Protein AF-A0A4V1G3L9-F1 (afdb_monomer_lite)

InterPro domains:
  IPR022385 Rhs repeat-associated core [TIGR03696] (1-48)

Secondary structure (DSSP, 8-state):
--SS-EETTTTEESSPPSS---TTSGGGG-TTBSGGG-TTTEE-SSSS--EETT----S--------------

Organism: NCBI:txid2565926

pLDDT: mean 73.14, std 17.36, range [35.59, 90.19]

Radius of gyration: 17.34 Å; chains: 1; bounding box: 60×28×22 Å

Structure (mmCIF, N/CA/C/O backbone):
data_AF-A0A4V1G3L9-F1
#
_entry.id   AF-A0A4V1G3L9-F1
#
loop_
_atom_site.group_PDB
_atom_site.id
_atom_site.type_symbol
_atom_site.label_atom_id
_atom_site.label_alt_id
_atom_site.label_comp_id
_atom_site.label_asym_id
_atom_site.label_entity_id
_atom_site.label_seq_id
_atom_site.pdbx_PDB_ins_code
_atom_site.Cartn_x
_atom_site.Cartn_y
_atom_site.Cartn_z
_atom_site.occupancy
_atom_site.B_iso_or_equiv
_atom_site.auth_seq_id
_atom_site.auth_comp_id
_atom_site.auth_asym_id
_atom_site.auth_atom_id
_atom_site.pdbx_PDB_model_num
ATOM 1 N N . MET A 1 1 ? -17.184 -7.909 -6.521 1.00 59.44 1 MET A N 1
ATOM 2 C CA . MET A 1 1 ? -16.088 -8.891 -6.696 1.00 59.44 1 MET A CA 1
ATOM 3 C C . MET A 1 1 ? -14.761 -8.142 -6.589 1.00 59.44 1 MET A C 1
ATOM 5 O O . MET A 1 1 ? -14.734 -6.991 -7.005 1.00 59.44 1 MET A O 1
ATOM 9 N N . ARG A 1 2 ? -13.716 -8.726 -5.986 1.00 73.19 2 ARG A N 1
ATOM 10 C CA . ARG A 1 2 ? -12.371 -8.116 -5.880 1.00 73.19 2 ARG A CA 1
ATOM 11 C C . ARG A 1 2 ? -11.450 -8.695 -6.954 1.00 73.19 2 ARG A C 1
ATOM 13 O O . ARG A 1 2 ? -11.582 -9.873 -7.267 1.00 73.19 2 ARG A O 1
ATOM 20 N N . ALA A 1 3 ? -10.532 -7.892 -7.485 1.00 77.44 3 ALA A N 1
ATOM 21 C CA . ALA A 1 3 ? -9.602 -8.310 -8.536 1.00 77.44 3 ALA A CA 1
ATOM 22 C C . ALA A 1 3 ? -8.370 -9.062 -8.002 1.00 77.44 3 ALA A C 1
ATOM 24 O O . ALA A 1 3 ? -7.784 -9.871 -8.717 1.00 77.44 3 ALA A O 1
ATOM 25 N N . ARG A 1 4 ? -7.984 -8.825 -6.740 1.00 87.00 4 ARG A N 1
ATOM 26 C CA . ARG A 1 4 ? -6.849 -9.489 -6.078 1.00 87.00 4 ARG A CA 1
ATOM 27 C C . ARG A 1 4 ? -7.195 -9.916 -4.654 1.00 87.00 4 ARG A C 1
ATOM 29 O O . ARG A 1 4 ? -7.959 -9.242 -3.958 1.00 87.00 4 ARG A O 1
ATOM 36 N N . TYR A 1 5 ? -6.581 -11.012 -4.213 1.00 85.62 5 TYR A N 1
ATOM 37 C CA . TYR A 1 5 ? -6.681 -11.511 -2.843 1.00 85.62 5 TYR A CA 1
ATOM 38 C C . TYR A 1 5 ? -5.531 -10.970 -1.993 1.00 85.62 5 TYR A C 1
ATOM 40 O O . TYR A 1 5 ? -4.361 -11.166 -2.324 1.00 85.62 5 TYR A O 1
ATOM 48 N N . TYR A 1 6 ? -5.871 -10.273 -0.909 1.00 86.88 6 TYR A N 1
ATOM 49 C CA . TYR A 1 6 ? -4.917 -9.730 0.059 1.00 86.88 6 TYR A CA 1
ATOM 50 C C . TYR A 1 6 ? -4.736 -10.704 1.223 1.00 86.88 6 TYR A C 1
ATOM 52 O O . TYR A 1 6 ? -5.728 -11.162 1.789 1.00 86.88 6 TYR A O 1
ATOM 60 N N . ASN A 1 7 ? -3.486 -10.989 1.584 1.00 87.88 7 ASN A N 1
ATOM 61 C CA . ASN A 1 7 ? -3.139 -11.761 2.767 1.00 87.88 7 ASN A CA 1
ATOM 62 C C . ASN A 1 7 ? -2.629 -10.803 3.866 1.00 87.88 7 ASN A C 1
ATOM 64 O O . ASN A 1 7 ? -1.575 -10.181 3.681 1.00 87.88 7 ASN A O 1
ATOM 68 N N . PRO A 1 8 ? -3.358 -10.665 4.992 1.00 86.38 8 PRO A N 1
ATOM 69 C CA 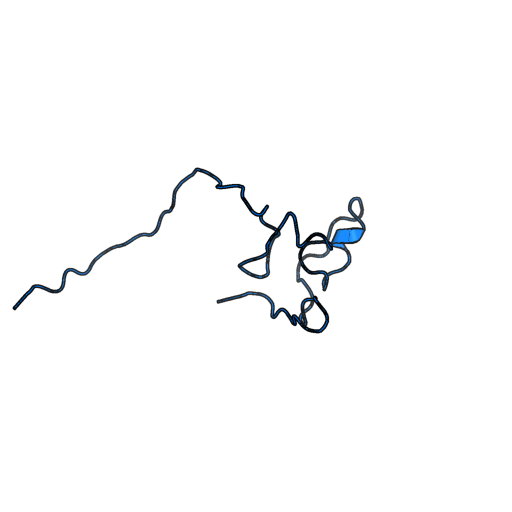. PRO A 1 8 ? -2.980 -9.762 6.075 1.00 86.38 8 PRO A CA 1
ATOM 70 C C . PRO A 1 8 ? -1.735 -10.218 6.848 1.00 86.38 8 PRO A C 1
ATOM 72 O O . PRO A 1 8 ? -1.007 -9.357 7.339 1.00 86.38 8 PRO A O 1
ATOM 75 N N . ASP A 1 9 ? -1.440 -11.521 6.901 1.00 90.19 9 ASP A N 1
ATOM 76 C CA . ASP A 1 9 ? -0.312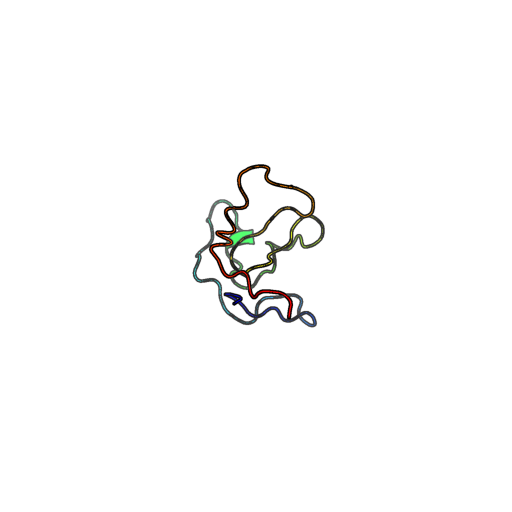 -12.071 7.668 1.00 90.19 9 ASP A CA 1
ATOM 77 C C . ASP A 1 9 ? 1.028 -11.641 7.062 1.00 90.19 9 ASP A C 1
ATOM 79 O O . ASP A 1 9 ? 1.950 -11.229 7.766 1.00 90.19 9 ASP A O 1
ATOM 83 N N . ILE A 1 10 ? 1.110 -11.660 5.728 1.00 88.19 10 ILE A N 1
ATOM 84 C CA . ILE A 1 10 ? 2.291 -11.215 4.967 1.00 88.19 10 ILE A CA 1
ATOM 85 C C . ILE A 1 10 ? 2.159 -9.782 4.430 1.00 88.19 10 ILE A C 1
ATOM 87 O O . ILE A 1 10 ? 3.068 -9.283 3.770 1.00 88.19 10 ILE A O 1
ATOM 91 N N . LYS A 1 11 ? 1.021 -9.126 4.691 1.00 87.44 11 LYS A N 1
ATOM 92 C CA . LYS A 1 11 ? 0.677 -7.749 4.294 1.00 87.44 11 LYS A CA 1
ATOM 93 C C . LYS A 1 11 ? 0.776 -7.457 2.789 1.00 87.44 11 LYS A C 1
ATOM 95 O O . LYS A 1 11 ? 1.119 -6.340 2.396 1.00 87.44 11 LYS A O 1
ATOM 100 N N . ARG A 1 12 ? 0.470 -8.432 1.930 1.00 89.44 12 ARG A N 1
ATOM 101 C CA . ARG A 1 12 ? 0.651 -8.334 0.465 1.00 89.44 12 ARG A CA 1
ATOM 102 C C . ARG A 1 12 ? -0.468 -9.024 -0.308 1.00 89.44 12 ARG A C 1
ATOM 104 O O . ARG A 1 12 ? -1.251 -9.790 0.254 1.00 89.44 12 ARG A O 1
ATOM 111 N N . PHE A 1 13 ? -0.550 -8.750 -1.607 1.00 89.50 13 PHE A N 1
ATOM 112 C CA . PHE A 1 13 ? -1.415 -9.513 -2.502 1.00 89.50 13 PHE A CA 1
ATOM 113 C C . PHE A 1 13 ? -0.798 -10.878 -2.812 1.00 89.50 13 PHE A C 1
ATOM 115 O O . PHE A 1 13 ? 0.402 -10.990 -3.049 1.00 89.50 13 PHE A O 1
ATOM 122 N N . MET A 1 14 ? -1.633 -11.914 -2.837 1.00 87.81 14 MET A N 1
ATOM 123 C CA . MET A 1 14 ? -1.229 -13.270 -3.229 1.00 87.81 14 MET A CA 1
ATOM 124 C C . MET A 1 14 ? -1.094 -13.401 -4.749 1.00 87.81 14 MET A C 1
ATOM 126 O O . MET A 1 14 ? -0.282 -14.171 -5.257 1.00 87.81 14 MET A O 1
ATOM 130 N N . ASN A 1 15 ? -1.888 -12.621 -5.482 1.00 88.25 15 ASN A N 1
ATOM 131 C CA . ASN A 1 15 ? -1.926 -12.622 -6.935 1.00 88.25 15 ASN A CA 1
ATOM 132 C C . ASN A 1 15 ? -1.148 -11.421 -7.468 1.00 88.25 15 ASN A C 1
ATOM 134 O O . ASN A 1 15 ? -1.250 -10.311 -6.947 1.00 88.25 15 ASN A O 1
ATOM 138 N N . ARG A 1 16 ? -0.399 -11.659 -8.544 1.00 85.00 16 ARG A N 1
ATOM 139 C CA . ARG A 1 16 ? 0.365 -10.632 -9.250 1.00 85.00 16 ARG A CA 1
ATOM 140 C C . ARG A 1 16 ? -0.575 -9.622 -9.908 1.00 85.00 16 ARG A C 1
ATOM 142 O O . ARG A 1 16 ? -1.533 -10.027 -10.562 1.00 85.00 16 ARG A O 1
ATOM 149 N N . ASP A 1 17 ? -0.257 -8.336 -9.791 1.00 84.25 17 ASP A N 1
ATOM 150 C CA . ASP A 1 17 ? -0.929 -7.283 -10.553 1.00 84.25 17 ASP A CA 1
ATOM 151 C C . ASP A 1 17 ? -0.757 -7.474 -12.072 1.00 84.25 17 ASP A C 1
ATOM 153 O O . ASP A 1 17 ? 0.318 -7.843 -12.561 1.00 84.25 17 ASP A O 1
ATOM 157 N N . VAL A 1 18 ? -1.826 -7.213 -12.823 1.00 81.94 18 VAL A N 1
ATOM 158 C CA . VAL A 1 18 ? -1.803 -7.181 -14.292 1.00 81.94 18 VAL A CA 1
ATOM 159 C C . VAL A 1 18 ? -1.065 -5.928 -14.772 1.00 81.94 18 VAL A C 1
ATOM 161 O O . VAL A 1 18 ? -0.387 -5.962 -15.802 1.00 81.94 18 VAL A O 1
ATOM 164 N N . LEU A 1 19 ? -1.135 -4.841 -14.001 1.00 81.88 19 LEU A N 1
ATOM 165 C CA . LEU A 1 19 ? -0.429 -3.600 -14.283 1.00 81.88 19 LEU A CA 1
ATOM 166 C C . LEU A 1 19 ? 1.073 -3.776 -14.025 1.00 81.88 19 LEU A C 1
ATOM 168 O O . LEU A 1 19 ? 1.498 -4.354 -13.026 1.00 81.88 19 LEU A O 1
ATOM 172 N N . ARG A 1 20 ? 1.904 -3.305 -14.963 1.00 80.12 20 ARG A N 1
ATOM 173 C CA . ARG A 1 20 ? 3.370 -3.444 -14.879 1.00 80.12 20 ARG A CA 1
ATOM 174 C C . ARG A 1 20 ? 4.032 -2.482 -13.890 1.00 80.12 20 ARG A C 1
ATOM 176 O O . ARG A 1 20 ? 5.163 -2.753 -13.505 1.00 80.12 20 ARG A O 1
ATOM 183 N N . GLY A 1 21 ? 3.338 -1.422 -13.485 1.00 82.31 21 GLY A N 1
ATOM 184 C CA . GLY A 1 21 ? 3.955 -0.283 -12.813 1.00 82.31 21 GLY A CA 1
ATOM 185 C C . GLY A 1 21 ? 4.671 0.643 -13.800 1.00 82.31 21 GLY A C 1
ATOM 186 O O . GLY A 1 21 ? 4.759 0.363 -14.999 1.00 82.31 21 GLY A O 1
ATOM 187 N N . GLU A 1 22 ? 5.160 1.764 -13.287 1.00 85.12 22 GLU A N 1
ATOM 188 C CA . GLU A 1 22 ? 5.908 2.778 -14.025 1.00 85.12 22 GLU A CA 1
ATOM 189 C C . GLU A 1 22 ? 7.373 2.764 -13.574 1.00 85.12 22 GLU A C 1
ATOM 191 O O . GLU A 1 22 ? 7.663 2.729 -12.380 1.00 85.12 22 GLU A O 1
ATOM 196 N N . VAL A 1 23 ? 8.317 2.813 -14.521 1.00 85.69 23 VAL A N 1
ATOM 197 C CA . VAL A 1 23 ? 9.761 2.746 -14.216 1.00 85.69 23 VAL A CA 1
ATOM 198 C C . VAL A 1 23 ? 10.233 3.958 -13.405 1.00 85.69 23 VAL A C 1
ATOM 200 O O . VAL A 1 23 ? 11.117 3.824 -12.561 1.00 85.69 23 VAL A O 1
ATOM 203 N N . SER A 1 24 ? 9.619 5.125 -13.618 1.00 87.69 24 SER A N 1
ATOM 204 C CA . SER A 1 24 ? 9.873 6.340 -12.831 1.00 87.69 24 SER A CA 1
ATOM 205 C C . SER A 1 24 ? 9.474 6.171 -11.356 1.00 87.69 24 SER A C 1
ATOM 207 O O . SER A 1 24 ? 10.034 6.828 -10.479 1.00 87.69 24 SER A O 1
ATOM 209 N N . LEU A 1 25 ? 8.541 5.254 -11.072 1.00 80.25 25 LEU A N 1
ATOM 210 C CA . LEU A 1 25 ? 7.991 4.988 -9.754 1.00 80.25 25 LEU A CA 1
ATOM 211 C C . LEU A 1 25 ? 8.342 3.560 -9.328 1.00 80.25 25 LEU A C 1
ATOM 213 O O . LEU A 1 25 ? 7.494 2.669 -9.319 1.00 80.25 25 LEU A O 1
ATOM 217 N N . GLY A 1 26 ? 9.600 3.344 -8.937 1.00 84.62 26 GLY A N 1
ATOM 218 C CA . GLY A 1 26 ? 10.151 2.009 -8.664 1.00 84.62 26 GLY A CA 1
ATOM 219 C C . GLY A 1 26 ? 9.328 1.139 -7.702 1.00 84.62 26 GLY A C 1
ATOM 220 O O . GLY A 1 26 ? 9.249 -0.071 -7.892 1.00 84.62 26 GLY A O 1
ATOM 221 N N . LEU A 1 27 ? 8.635 1.730 -6.723 1.00 83.56 27 LEU A N 1
ATOM 222 C CA . LEU A 1 27 ? 7.767 0.982 -5.803 1.00 83.56 27 LEU A CA 1
ATOM 223 C C . LEU A 1 27 ? 6.533 0.362 -6.488 1.00 83.56 27 LEU A C 1
ATOM 225 O O . LEU A 1 27 ? 6.026 -0.655 -6.024 1.00 83.56 27 LEU A O 1
ATOM 229 N N . SER A 1 28 ? 6.065 0.933 -7.602 1.00 83.25 28 SER A N 1
ATOM 230 C CA . SER A 1 28 ? 4.952 0.383 -8.392 1.00 83.25 28 SER A CA 1
ATOM 231 C C . SER A 1 28 ? 5.329 -0.880 -9.176 1.00 83.25 28 SER A C 1
ATOM 233 O O . SER A 1 28 ? 4.451 -1.610 -9.631 1.00 83.25 28 SER A O 1
ATOM 235 N N . MET A 1 29 ? 6.629 -1.169 -9.304 1.00 86.81 29 MET A N 1
ATOM 236 C CA . MET A 1 29 ? 7.126 -2.390 -9.941 1.00 86.81 29 MET A CA 1
ATOM 237 C C . MET A 1 29 ? 6.942 -3.624 -9.044 1.00 86.81 29 MET A C 1
ATOM 239 O O . MET A 1 29 ? 6.930 -4.752 -9.549 1.00 86.81 29 MET A O 1
ATOM 243 N N . ASP A 1 30 ? 6.762 -3.443 -7.726 1.00 87.62 30 ASP A N 1
ATOM 244 C CA . ASP A 1 30 ? 6.352 -4.536 -6.843 1.00 87.62 30 ASP A CA 1
ATOM 245 C C . ASP A 1 30 ? 4.857 -4.826 -7.020 1.00 87.62 30 ASP A C 1
ATOM 247 O O . ASP A 1 30 ? 3.992 -4.351 -6.287 1.00 87.62 30 ASP A O 1
ATOM 251 N N . ARG A 1 31 ? 4.557 -5.687 -7.992 1.00 86.75 31 ARG A N 1
ATOM 252 C CA . ARG A 1 31 ? 3.194 -6.104 -8.360 1.00 86.75 31 ARG A CA 1
ATOM 253 C C . ARG A 1 31 ? 2.461 -6.936 -7.304 1.00 86.75 31 ARG A C 1
ATOM 255 O O . ARG A 1 31 ? 1.333 -7.361 -7.550 1.00 86.75 31 ARG A O 1
ATO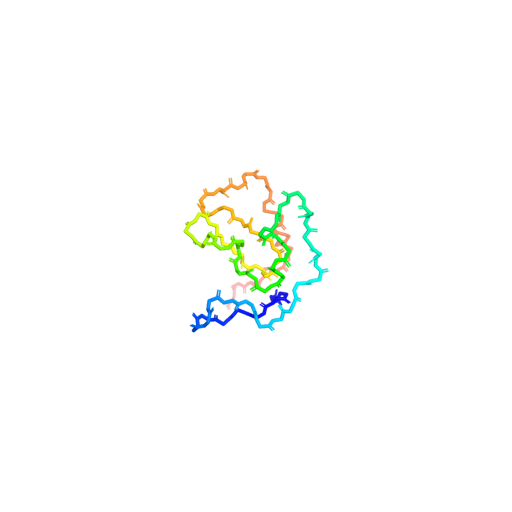M 262 N N . PHE A 1 32 ? 3.089 -7.211 -6.164 1.00 85.88 32 PHE A N 1
ATOM 263 C CA . PHE A 1 32 ? 2.447 -7.843 -5.009 1.00 85.88 32 PHE A CA 1
ATOM 264 C C . PHE A 1 32 ? 2.296 -6.873 -3.831 1.00 85.88 32 PHE A C 1
ATOM 266 O O . PHE A 1 32 ? 1.647 -7.215 -2.838 1.00 85.88 32 PHE A O 1
ATOM 273 N N . ALA A 1 33 ? 2.882 -5.674 -3.915 1.00 86.12 33 ALA A N 1
ATOM 274 C CA . ALA A 1 33 ? 2.789 -4.679 -2.863 1.00 86.12 33 ALA A CA 1
ATOM 275 C C . ALA A 1 33 ? 1.340 -4.234 -2.670 1.00 86.12 33 ALA A C 1
ATOM 277 O O . ALA A 1 33 ? 0.627 -3.886 -3.612 1.00 86.12 33 ALA A O 1
ATOM 278 N N . TYR A 1 34 ? 0.917 -4.199 -1.410 1.00 86.00 34 TYR A N 1
ATOM 279 C CA . TYR A 1 34 ? -0.312 -3.523 -1.048 1.00 86.00 34 TYR A CA 1
ATOM 280 C C . TYR A 1 34 ? -0.032 -2.026 -0.994 1.00 86.00 34 TYR A C 1
ATOM 282 O O . TYR A 1 34 ? 0.748 -1.558 -0.161 1.00 86.00 34 TYR A O 1
ATOM 290 N N . VAL A 1 35 ? -0.671 -1.285 -1.900 1.00 84.88 35 VAL A N 1
ATOM 291 C CA . VAL A 1 35 ? -0.733 0.176 -1.843 1.00 84.88 35 VAL A CA 1
ATOM 292 C C . VAL A 1 35 ? 0.660 0.824 -1.809 1.00 84.88 35 VAL A C 1
ATOM 294 O O . VAL A 1 35 ? 0.938 1.739 -1.033 1.00 84.88 35 VAL A O 1
ATOM 297 N N . THR A 1 36 ? 1.577 0.282 -2.617 1.00 84.19 36 THR A N 1
ATOM 298 C CA . THR A 1 36 ? 2.944 0.811 -2.782 1.00 84.19 36 THR A CA 1
ATOM 299 C C . THR A 1 36 ? 3.709 0.927 -1.447 1.00 84.19 36 THR A C 1
ATOM 301 O O . THR A 1 36 ? 4.622 1.734 -1.305 1.00 84.19 36 THR A O 1
ATOM 304 N N . GLY A 1 37 ? 3.323 0.136 -0.436 1.00 83.25 37 GLY A N 1
ATOM 305 C CA . GLY A 1 37 ? 3.930 0.150 0.898 1.00 83.25 37 GLY A CA 1
ATOM 306 C C . GLY A 1 37 ? 3.405 1.228 1.854 1.00 83.25 37 GLY A C 1
ATOM 307 O O . GLY A 1 37 ? 3.906 1.317 2.973 1.00 83.25 37 GLY A O 1
ATOM 308 N N . ASN A 1 38 ? 2.389 2.014 1.478 1.00 84.56 38 ASN A N 1
ATOM 309 C CA . ASN A 1 38 ? 1.801 3.048 2.336 1.00 84.56 38 ASN A CA 1
ATOM 310 C C . ASN A 1 38 ? 0.312 2.782 2.660 1.00 84.56 38 ASN A C 1
ATOM 312 O O . ASN A 1 38 ? -0.573 3.491 2.171 1.00 84.56 38 ASN A O 1
ATOM 316 N N . PRO A 1 39 ? 0.013 1.794 3.526 1.00 82.94 39 PRO A N 1
ATOM 317 C CA . PRO A 1 39 ? -1.355 1.487 3.950 1.00 82.94 39 PRO A CA 1
ATOM 318 C C . PRO A 1 39 ? -1.946 2.510 4.935 1.00 82.94 39 PRO A C 1
ATOM 320 O O . PRO A 1 39 ? -3.123 2.424 5.267 1.00 82.94 39 PRO A O 1
ATOM 323 N N . VAL A 1 40 ? -1.143 3.455 5.440 1.00 84.88 40 VAL A N 1
ATOM 324 C CA . VAL A 1 40 ? -1.606 4.498 6.371 1.00 84.88 40 VAL A CA 1
ATOM 325 C C . VAL A 1 40 ? -2.361 5.582 5.611 1.00 84.88 40 VAL A C 1
ATOM 327 O O . VAL A 1 40 ? -3.413 6.043 6.044 1.00 84.88 40 VAL A O 1
ATOM 330 N N . THR A 1 41 ? -1.825 5.993 4.461 1.00 84.50 41 THR A N 1
ATOM 331 C CA . THR A 1 41 ? -2.409 7.063 3.646 1.00 84.50 41 THR A CA 1
ATOM 332 C C . THR A 1 41 ? -3.396 6.540 2.609 1.00 84.50 41 THR A C 1
ATOM 334 O O . THR A 1 41 ? -4.223 7.305 2.121 1.00 84.50 41 THR A O 1
ATOM 337 N N . PHE A 1 42 ? -3.335 5.261 2.248 1.00 85.50 42 PHE A N 1
ATOM 338 C CA . PHE A 1 42 ? -4.054 4.737 1.095 1.00 85.50 42 PHE A CA 1
ATOM 339 C C . PHE A 1 42 ? -4.664 3.351 1.371 1.00 85.50 42 PHE A C 1
ATOM 341 O O . PHE A 1 42 ? -4.161 2.562 2.167 1.00 85.50 42 PHE A O 1
ATOM 348 N N . VAL A 1 43 ? -5.755 3.048 0.672 1.00 85.81 43 VAL A N 1
ATOM 349 C CA . VAL A 1 43 ? -6.513 1.793 0.742 1.00 85.81 43 VAL A CA 1
ATOM 350 C C . VAL A 1 43 ? -6.841 1.351 -0.683 1.00 85.81 43 VAL A C 1
ATOM 352 O O . VAL A 1 43 ? -7.178 2.190 -1.512 1.00 85.81 43 VAL A O 1
ATOM 355 N N . ASP A 1 44 ? -6.796 0.048 -0.967 1.00 80.88 44 ASP A N 1
ATOM 356 C CA . ASP A 1 44 ? -7.231 -0.527 -2.253 1.00 80.88 44 ASP A CA 1
ATOM 357 C C . ASP A 1 44 ? -8.484 -1.410 -2.045 1.00 80.88 44 ASP A C 1
ATOM 359 O O . ASP A 1 44 ? -8.375 -2.601 -1.726 1.00 80.88 44 ASP A O 1
ATOM 363 N N . PRO A 1 45 ? -9.710 -0.851 -2.157 1.00 81.19 45 PRO A N 1
ATOM 364 C CA . PRO A 1 45 ? -10.943 -1.594 -1.884 1.00 81.19 45 PRO A CA 1
ATOM 365 C C . PRO A 1 45 ? -11.207 -2.716 -2.892 1.00 81.19 45 PRO A C 1
ATOM 367 O O . PRO A 1 45 ? -11.733 -3.771 -2.518 1.00 81.19 45 PRO A O 1
ATOM 370 N N . LEU A 1 46 ? -10.836 -2.490 -4.156 1.00 81.50 46 LEU A N 1
ATOM 371 C CA . LEU A 1 46 ? -11.135 -3.380 -5.278 1.00 81.50 46 LEU A CA 1
ATOM 372 C C . LEU A 1 46 ? -9.979 -4.330 -5.613 1.00 81.50 46 LEU A C 1
ATOM 374 O O . LEU A 1 46 ? -10.210 -5.336 -6.284 1.00 81.50 46 LEU A O 1
ATOM 378 N N . GLY A 1 47 ? -8.770 -4.064 -5.121 1.00 76.94 47 GLY A N 1
ATOM 379 C CA . GLY A 1 47 ? -7.566 -4.781 -5.520 1.00 76.94 47 GLY A CA 1
ATOM 380 C C . GLY A 1 47 ? -7.067 -4.336 -6.895 1.00 76.94 47 GLY A C 1
ATOM 381 O O . GLY A 1 47 ? -6.592 -5.188 -7.634 1.00 76.94 47 GLY A O 1
ATOM 382 N N . LEU A 1 48 ? -7.232 -3.065 -7.268 1.00 76.12 48 LEU A N 1
ATOM 383 C CA . LEU A 1 48 ? -6.861 -2.528 -8.585 1.00 76.12 48 LEU A CA 1
ATOM 384 C C . LEU A 1 48 ? -6.073 -1.224 -8.495 1.00 76.12 48 LEU A C 1
ATOM 386 O O . LEU A 1 48 ? -5.144 -1.037 -9.270 1.00 76.12 48 LEU A O 1
ATOM 390 N N . ASP A 1 49 ? -6.449 -0.329 -7.582 1.00 75.75 49 ASP A N 1
ATOM 391 C CA . ASP A 1 49 ? -5.810 0.978 -7.481 1.00 75.75 49 ASP A CA 1
ATOM 392 C C . ASP A 1 49 ? -5.877 1.529 -6.052 1.00 75.75 49 ASP A C 1
ATOM 394 O O . ASP A 1 49 ? -6.829 1.296 -5.300 1.00 75.75 49 ASP A O 1
ATOM 398 N N . ALA A 1 50 ? -4.840 2.271 -5.683 1.00 78.94 50 ALA A N 1
ATOM 399 C CA . ALA A 1 50 ? -4.689 2.888 -4.380 1.00 78.94 50 ALA A CA 1
ATOM 400 C C . ALA A 1 50 ? -5.543 4.159 -4.290 1.00 78.94 50 ALA A C 1
ATOM 402 O O . ALA A 1 50 ? -5.277 5.171 -4.937 1.00 78.94 50 ALA A O 1
ATOM 403 N N . ILE A 1 51 ? -6.548 4.152 -3.418 1.00 81.56 51 ILE A N 1
ATOM 404 C CA . ILE A 1 51 ? -7.358 5.330 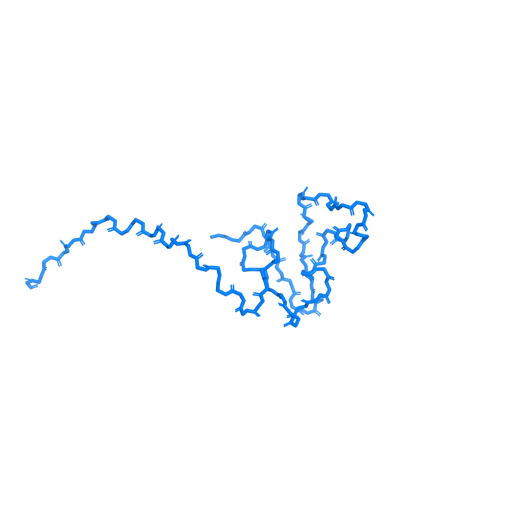-3.112 1.00 81.56 51 ILE A CA 1
ATOM 405 C C . ILE A 1 51 ? -6.849 5.932 -1.806 1.00 81.56 51 ILE A C 1
ATOM 407 O O . ILE A 1 51 ? -6.673 5.227 -0.817 1.00 81.56 51 ILE A O 1
ATOM 411 N N . GLN A 1 52 ? -6.614 7.244 -1.770 1.00 78.44 52 GLN A N 1
ATOM 412 C CA . GLN A 1 52 ? -6.201 7.914 -0.538 1.00 78.44 52 GLN A CA 1
ATOM 413 C C . GLN A 1 52 ? -7.308 7.804 0.521 1.00 78.44 52 GLN A C 1
ATOM 415 O O . GLN A 1 52 ? -8.441 8.240 0.296 1.00 78.44 52 GLN A O 1
ATOM 420 N N . ALA A 1 53 ? -6.967 7.237 1.677 1.00 68.00 53 ALA A N 1
ATOM 421 C CA . ALA A 1 53 ? -7.840 7.113 2.831 1.00 68.00 53 ALA A CA 1
ATOM 422 C C . ALA A 1 53 ? -8.246 8.523 3.286 1.00 68.00 53 ALA A C 1
ATOM 424 O O . ALA A 1 53 ? -7.434 9.285 3.800 1.00 68.00 53 ALA A O 1
ATOM 425 N N . GLY A 1 54 ? -9.495 8.907 3.009 1.00 65.00 54 GLY A N 1
ATOM 426 C CA . GLY A 1 54 ? -10.038 10.227 3.351 1.00 65.00 54 GLY A CA 1
ATOM 427 C C . GLY A 1 54 ? -10.292 11.176 2.174 1.00 65.00 54 GLY A C 1
ATOM 428 O O . GLY A 1 54 ? -11.017 12.155 2.357 1.00 65.00 54 GLY A O 1
ATOM 429 N N . LYS A 1 55 ? -9.827 10.890 0.945 1.00 52.28 55 LYS A N 1
ATOM 430 C CA . LYS A 1 55 ? -10.290 11.645 -0.237 1.00 52.28 55 LYS A CA 1
ATOM 431 C C . LYS A 1 55 ? -11.661 11.139 -0.677 1.00 52.28 55 LYS A C 1
ATOM 433 O O . LYS A 1 55 ? -11.783 10.202 -1.462 1.00 52.28 55 LYS A O 1
ATOM 438 N N . ARG A 1 56 ? -12.718 11.814 -0.221 1.00 50.97 56 ARG A N 1
ATOM 439 C CA . ARG A 1 56 ? -14.036 11.752 -0.868 1.00 50.97 56 ARG A CA 1
ATOM 440 C C . ARG A 1 56 ? -13.891 12.430 -2.232 1.00 50.97 56 ARG A C 1
ATOM 442 O O . ARG A 1 56 ? -13.902 13.655 -2.303 1.00 50.97 56 ARG A O 1
ATOM 449 N N . LYS A 1 57 ? -13.719 11.670 -3.318 1.00 47.28 57 LYS A N 1
ATOM 450 C CA . LYS A 1 57 ? -13.923 12.242 -4.656 1.00 47.28 57 LYS A CA 1
ATOM 451 C C . LYS A 1 57 ? -15.412 12.573 -4.779 1.00 47.28 57 LYS A C 1
ATOM 453 O O . LYS A 1 57 ? -16.238 11.683 -4.949 1.00 47.28 57 LYS A O 1
ATOM 458 N N .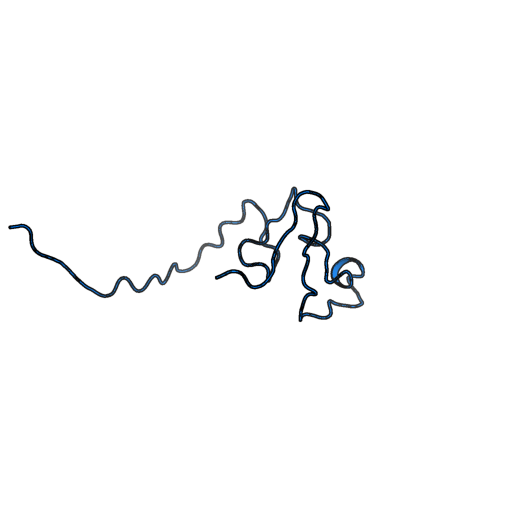 GLY A 1 58 ? -15.751 13.850 -4.607 1.00 54.44 58 GLY A N 1
ATOM 459 C CA . GLY A 1 58 ? -17.040 14.380 -5.030 1.00 54.44 58 GLY A CA 1
ATOM 460 C C . GLY A 1 58 ? -17.182 14.185 -6.538 1.00 54.44 58 GLY A C 1
ATOM 461 O O . GLY A 1 58 ? -16.268 14.521 -7.287 1.00 54.44 58 GLY A O 1
ATOM 462 N N . GLY A 1 59 ? -18.304 13.601 -6.958 1.00 42.53 59 GLY A N 1
ATOM 463 C CA . GLY A 1 59 ? -18.620 13.380 -8.367 1.00 42.53 59 GLY A CA 1
ATOM 464 C C . GLY A 1 59 ? -19.314 12.046 -8.618 1.00 42.53 59 GLY A C 1
ATOM 465 O O . GLY A 1 59 ? -18.669 11.076 -8.984 1.00 42.53 59 GLY A O 1
ATOM 466 N N . VAL A 1 60 ? -20.640 12.051 -8.452 1.00 38.78 60 VAL A N 1
ATOM 467 C CA . VAL A 1 60 ? -21.609 11.106 -9.036 1.00 38.78 60 VAL A CA 1
ATOM 468 C C . VAL A 1 60 ? -21.488 9.642 -8.588 1.00 38.78 60 VAL A C 1
ATOM 470 O O . VAL A 1 60 ? -20.884 8.789 -9.230 1.00 38.78 60 VAL A O 1
ATOM 473 N N . ILE A 1 61 ? -22.213 9.324 -7.516 1.00 44.28 61 ILE A N 1
ATOM 474 C CA . ILE A 1 61 ? -22.695 7.966 -7.259 1.00 44.28 61 ILE A CA 1
ATOM 475 C C . ILE A 1 61 ? -23.840 7.713 -8.255 1.00 44.28 61 ILE A C 1
ATOM 477 O O . ILE A 1 61 ? -25.002 7.960 -7.941 1.00 44.28 61 ILE A O 1
ATOM 481 N N . LEU A 1 62 ? -23.532 7.250 -9.471 1.00 41.31 62 LEU A N 1
ATOM 482 C CA . LEU A 1 62 ? -24.543 6.639 -10.337 1.00 41.31 62 LEU A CA 1
ATOM 483 C C . LEU A 1 62 ? -24.770 5.207 -9.838 1.00 41.31 62 LEU A C 1
ATOM 485 O O . LEU A 1 62 ? -24.326 4.236 -10.441 1.00 41.31 62 LEU A O 1
ATOM 489 N N . ILE A 1 63 ? -25.436 5.070 -8.690 1.00 47.16 63 ILE A N 1
ATOM 490 C CA . ILE A 1 63 ? -26.168 3.836 -8.420 1.00 47.16 63 ILE A CA 1
ATOM 491 C C . ILE A 1 63 ? -27.478 4.024 -9.175 1.00 47.16 63 ILE A C 1
ATOM 493 O O . ILE A 1 63 ? -28.385 4.694 -8.678 1.00 47.16 63 ILE A O 1
ATOM 497 N N . GLU A 1 64 ? -27.573 3.474 -10.387 1.00 39.75 64 GLU A N 1
ATOM 498 C CA . GLU A 1 64 ? -28.868 3.197 -11.005 1.00 39.75 64 GLU A CA 1
ATOM 499 C C . GLU A 1 64 ? -29.649 2.260 -10.067 1.00 39.75 64 GLU A C 1
ATOM 501 O O . GLU A 1 64 ? -29.658 1.043 -10.217 1.00 39.75 64 GLU A O 1
ATOM 506 N N . LYS A 1 65 ? -30.333 2.827 -9.069 1.00 47.00 65 LYS A N 1
ATOM 507 C CA . LYS A 1 65 ? -31.464 2.175 -8.413 1.00 47.00 65 LYS A CA 1
ATOM 508 C C . LYS A 1 65 ? -32.661 2.296 -9.351 1.00 47.00 65 LYS A C 1
ATOM 510 O O . LYS A 1 65 ? -33.597 3.047 -9.084 1.00 47.00 65 LYS A O 1
ATOM 515 N N . ARG A 1 66 ? -32.636 1.584 -10.480 1.00 49.16 66 ARG A N 1
ATOM 516 C CA . ARG A 1 66 ? -33.873 1.314 -11.214 1.00 49.16 66 ARG A CA 1
ATOM 517 C C . ARG A 1 66 ? -34.610 0.197 -10.479 1.00 49.16 66 ARG A C 1
ATOM 519 O O 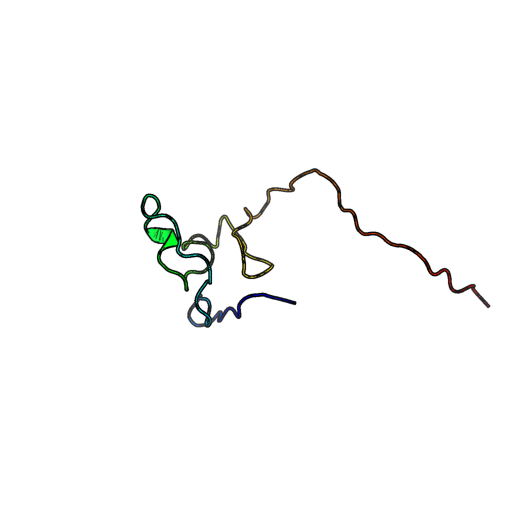. ARG A 1 66 ? -34.075 -0.894 -10.384 1.00 49.16 66 ARG A O 1
ATOM 526 N N . HIS A 1 67 ? -35.804 0.529 -9.976 1.00 40.00 67 HIS A N 1
ATOM 527 C CA . HIS A 1 67 ? -36.985 -0.336 -9.826 1.00 40.00 67 HIS A CA 1
ATOM 528 C C . HIS A 1 67 ? -36.759 -1.711 -9.158 1.00 40.00 67 HIS A C 1
ATOM 530 O O . HIS A 1 67 ? -36.117 -2.593 -9.701 1.00 40.00 67 HIS A O 1
ATOM 536 N N . LEU A 1 68 ? -37.373 -2.002 -8.013 1.00 41.31 68 LEU A N 1
ATOM 537 C CA . LEU A 1 68 ? -38.793 -2.348 -8.014 1.00 41.31 68 LEU A CA 1
ATOM 538 C C . LEU A 1 68 ? -39.411 -2.115 -6.628 1.00 41.31 68 LEU A C 1
ATOM 540 O O . LEU A 1 68 ? -38.989 -2.684 -5.623 1.00 41.31 68 LEU A O 1
ATOM 544 N N . THR A 1 69 ? -40.437 -1.274 -6.596 1.00 52.38 69 THR A N 1
ATOM 545 C CA . THR A 1 69 ? -41.398 -1.146 -5.504 1.00 52.38 69 THR A CA 1
ATOM 546 C C . THR A 1 69 ? -42.175 -2.454 -5.354 1.00 52.38 69 THR A C 1
ATOM 548 O O . THR A 1 69 ? -43.033 -2.763 -6.176 1.00 52.38 69 THR A O 1
ATOM 551 N N . MET A 1 70 ? -41.926 -3.216 -4.289 1.00 35.59 70 MET A N 1
ATOM 552 C CA . MET A 1 70 ? -42.888 -4.223 -3.834 1.00 35.59 70 MET A CA 1
ATOM 553 C C . MET A 1 70 ? -43.770 -3.592 -2.762 1.00 35.59 70 MET A C 1
ATOM 555 O O . MET A 1 70 ? -43.306 -3.121 -1.723 1.00 35.59 70 MET A O 1
ATOM 559 N N . ARG A 1 71 ? -45.051 -3.500 -3.120 1.00 48.19 71 ARG A N 1
ATOM 560 C CA . ARG A 1 71 ? -46.150 -2.925 -2.354 1.00 48.19 71 ARG A CA 1
ATOM 561 C C . ARG A 1 71 ? -46.278 -3.602 -0.992 1.00 48.19 71 ARG A C 1
ATOM 563 O O . ARG A 1 71 ? -46.187 -4.816 -0.873 1.00 48.19 71 ARG A O 1
ATOM 570 N N . ARG A 1 72 ? -46.569 -2.765 -0.003 1.00 41.94 72 ARG A N 1
ATOM 571 C CA . ARG A 1 72 ? -47.108 -3.122 1.304 1.00 41.94 72 ARG A CA 1
ATOM 572 C C . ARG A 1 72 ? -48.511 -3.717 1.102 1.00 41.94 72 ARG A C 1
ATOM 574 O O . ARG A 1 72 ? -49.397 -2.976 0.681 1.00 41.94 72 ARG A O 1
ATOM 581 N N . ILE A 1 73 ? -48.672 -5.011 1.371 1.00 50.62 73 ILE A N 1
ATOM 582 C CA . ILE A 1 73 ? -49.885 -5.666 1.894 1.00 50.62 73 ILE A CA 1
ATOM 583 C C . ILE A 1 73 ? -49.396 -6.613 2.983 1.00 50.62 73 ILE A C 1
ATOM 585 O O . ILE A 1 73 ? -48.418 -7.339 2.702 1.00 50.62 73 ILE A O 1
#

Sequence (73 aa):
MRARYYNPDIKRFMNRDVLRGEVSLGLSMDRFAYVTGNPVTFVDPLGLDAIQAGKRKGGVILIEKRHLTMRRI

Foldseek 3Di:
DAPFDADVVVRWTPDFAPDCADPVLVLRNRRTHAQSVCPPQWHDPRNHDTDGDPDPPPDDPPPPPDDDDDDDD